Protein AF-A0A958S671-F1 (afdb_monomer_lite)

pLDDT: mean 87.64, std 14.95, range [35.12, 97.81]

Foldseek 3Di:
DPPPPPPDLCVVCVVQCVVQVVVDDPPVVVVVCVVVVVVVVVVCLVVLLVVCVVPPPQPALVSLLVQLQVQLVVVLVVLVVVVVVGVGDPSVSVSSSVVSNVCSSVSSNVSSVVDRD

Sequence (117 aa):
MKALGTISVGMILKAEYAATASIWRPEAEMQKYFLFMLLGQMIIAKYFTFLFIKGYEGTGMMEGVRYGLLIGFLFMGTYFVQFAVSPITVKILVGWCLGSLAQGVLGGMLLTVLYKR

Structure (mmCIF, N/CA/C/O backbone):
data_AF-A0A958S671-F1
#
_entry.id   AF-A0A958S671-F1
#
loop_
_atom_site.group_PDB
_atom_site.id
_atom_site.type_symbol
_atom_site.label_atom_id
_atom_site.label_alt_id
_atom_site.label_comp_id
_atom_site.label_asym_id
_atom_site.label_entity_id
_atom_site.label_seq_id
_atom_site.pdbx_PDB_ins_code
_atom_site.Cartn_x
_atom_site.Cartn_y
_atom_site.Cartn_z
_atom_site.occupancy
_atom_site.B_iso_or_equiv
_atom_site.auth_seq_id
_atom_site.auth_comp_id
_atom_site.auth_asym_id
_atom_site.auth_atom_id
_atom_site.pdbx_PDB_model_num
ATOM 1 N N . MET A 1 1 ? -11.139 22.906 -20.954 1.00 40.25 1 MET A N 1
ATOM 2 C CA . MET A 1 1 ? -11.064 22.223 -19.643 1.00 40.25 1 MET A CA 1
ATOM 3 C C . MET A 1 1 ? -9.642 21.715 -19.421 1.00 40.25 1 MET A C 1
ATOM 5 O O . MET A 1 1 ? -9.321 20.588 -19.756 1.00 40.25 1 MET A O 1
ATOM 9 N N . LYS A 1 2 ? -8.765 22.608 -18.952 1.00 36.44 2 LYS A N 1
ATOM 10 C CA . LYS A 1 2 ? -7.325 22.414 -18.694 1.00 36.44 2 LYS A CA 1
ATOM 11 C C . LYS A 1 2 ? -7.038 22.708 -17.209 1.00 36.44 2 LYS A C 1
ATOM 13 O O . LYS A 1 2 ? -6.158 23.494 -16.891 1.00 36.44 2 LYS A O 1
ATOM 18 N N . ALA A 1 3 ? -7.853 22.183 -16.297 1.00 35.12 3 ALA A N 1
ATOM 19 C CA . ALA A 1 3 ? -7.837 22.640 -14.906 1.00 35.12 3 ALA A CA 1
ATOM 20 C C . ALA A 1 3 ? -8.165 21.517 -13.921 1.00 35.12 3 ALA A C 1
ATOM 22 O O . ALA A 1 3 ? -9.125 21.635 -13.179 1.00 35.12 3 ALA A O 1
ATOM 23 N N . LEU A 1 4 ? -7.400 20.421 -13.984 1.00 36.69 4 LEU A N 1
ATOM 24 C CA . LEU A 1 4 ? -7.155 19.445 -12.908 1.00 36.69 4 LEU A CA 1
ATOM 25 C C . LEU A 1 4 ? -6.284 18.333 -13.507 1.00 36.69 4 LEU A C 1
ATOM 27 O O . LEU A 1 4 ? -6.742 17.237 -13.812 1.00 36.69 4 LEU A O 1
ATOM 31 N N . GLY A 1 5 ? -5.012 18.654 -13.760 1.00 38.16 5 GLY A N 1
ATOM 32 C CA . GLY A 1 5 ? -3.993 17.641 -14.013 1.00 38.16 5 GLY A CA 1
ATOM 33 C C . GLY A 1 5 ? -3.795 16.852 -12.728 1.00 38.16 5 GLY A C 1
ATOM 34 O O . GLY A 1 5 ? -2.984 17.229 -11.888 1.00 38.16 5 GLY A O 1
ATOM 35 N N . THR A 1 6 ? -4.602 15.815 -12.529 1.00 43.97 6 THR A N 1
ATOM 36 C CA . THR A 1 6 ? -4.487 14.917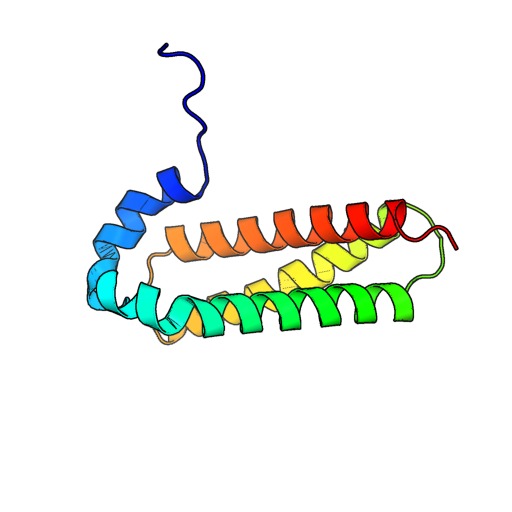 -11.387 1.00 43.97 6 THR A CA 1
ATOM 37 C C . THR A 1 6 ? -3.143 14.210 -11.511 1.00 43.97 6 THR A C 1
ATOM 39 O O . THR A 1 6 ? -2.987 13.292 -12.314 1.00 43.97 6 THR A O 1
ATOM 42 N N . ILE A 1 7 ? -2.150 14.659 -10.745 1.00 50.84 7 ILE A N 1
ATOM 43 C CA . ILE A 1 7 ? -0.884 13.953 -10.554 1.00 50.84 7 ILE A CA 1
ATOM 44 C C . ILE A 1 7 ? -1.221 12.678 -9.776 1.00 50.84 7 ILE A C 1
ATOM 46 O O . ILE A 1 7 ? -1.095 12.601 -8.559 1.00 50.84 7 ILE A O 1
ATOM 50 N N . SER A 1 8 ? -1.755 11.679 -10.470 1.00 51.34 8 SER A N 1
ATOM 51 C CA . SER A 1 8 ? -1.856 10.341 -9.915 1.00 51.34 8 SER A CA 1
ATOM 52 C C . SER A 1 8 ? -0.451 9.746 -9.903 1.00 51.34 8 SER A C 1
ATOM 54 O O . SER A 1 8 ? 0.339 9.962 -10.826 1.00 51.34 8 SER A O 1
ATOM 56 N N . VAL A 1 9 ? -0.127 8.963 -8.874 1.00 57.56 9 VAL A N 1
ATOM 57 C CA . VAL A 1 9 ? 1.133 8.199 -8.815 1.00 57.56 9 VAL A CA 1
ATOM 58 C C . VAL A 1 9 ? 1.326 7.367 -10.095 1.00 57.56 9 VAL A C 1
ATOM 60 O O . VAL A 1 9 ? 2.445 7.229 -10.581 1.00 57.56 9 VAL A O 1
ATOM 63 N N . GLY A 1 10 ? 0.228 6.912 -10.713 1.00 54.75 10 GLY A N 1
ATOM 64 C CA . GLY A 1 10 ? 0.236 6.236 -12.011 1.00 54.75 10 GLY A CA 1
ATOM 65 C C . GLY A 1 10 ? 0.796 7.078 -13.165 1.00 54.75 10 GLY A C 1
ATOM 66 O O . GLY A 1 10 ? 1.481 6.531 -14.022 1.00 54.75 10 GLY A O 1
ATOM 67 N N . MET A 1 11 ? 0.587 8.399 -13.181 1.00 60.50 11 MET A N 1
ATOM 68 C CA . MET A 1 11 ? 1.197 9.291 -14.178 1.00 60.50 11 MET A CA 1
ATOM 69 C C . MET A 1 11 ? 2.675 9.566 -13.888 1.00 60.50 11 MET A C 1
ATOM 71 O O . MET A 1 11 ? 3.461 9.618 -14.831 1.00 60.50 11 MET A O 1
ATOM 75 N N . ILE A 1 12 ? 3.063 9.678 -12.610 1.00 66.69 12 ILE A N 1
ATOM 76 C CA . ILE A 1 12 ? 4.475 9.835 -12.208 1.00 66.69 12 ILE A CA 1
ATOM 77 C C . ILE A 1 12 ? 5.285 8.597 -12.616 1.00 66.69 12 ILE A C 1
ATOM 79 O O . ILE A 1 12 ? 6.391 8.717 -13.138 1.00 66.69 12 ILE A O 1
ATOM 83 N N . LEU A 1 13 ? 4.724 7.404 -12.411 1.00 78.88 13 LEU A N 1
ATOM 84 C CA . LEU A 1 13 ? 5.401 6.142 -12.703 1.00 78.88 13 LEU A CA 1
ATOM 85 C C . LEU A 1 13 ? 5.236 5.677 -14.151 1.00 78.88 13 LEU A C 1
ATOM 87 O O . LEU A 1 13 ? 5.905 4.730 -14.548 1.00 78.88 13 LEU A O 1
ATOM 91 N N . LYS A 1 14 ? 4.390 6.318 -14.966 1.00 79.06 14 LYS A N 1
ATOM 92 C CA . LYS A 1 14 ? 4.118 5.879 -16.345 1.00 79.06 14 LYS A CA 1
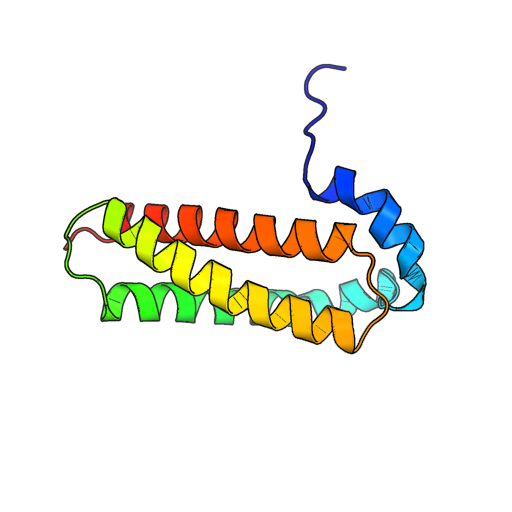ATOM 93 C C . LYS A 1 14 ? 5.396 5.740 -17.179 1.00 79.06 14 LYS A C 1
ATOM 95 O O . LYS A 1 14 ? 5.545 4.762 -17.906 1.00 79.06 14 LYS A O 1
ATOM 100 N N . ALA A 1 15 ? 6.318 6.694 -17.047 1.00 79.50 15 ALA A N 1
ATOM 101 C CA . ALA A 1 15 ? 7.611 6.649 -17.729 1.00 79.50 15 ALA A CA 1
ATOM 102 C C . ALA A 1 15 ? 8.471 5.459 -17.263 1.00 79.50 15 ALA A C 1
ATOM 104 O O . ALA A 1 15 ? 9.132 4.811 -18.067 1.00 79.50 15 ALA A O 1
ATOM 105 N N . GLU A 1 16 ? 8.410 5.131 -15.976 1.00 83.00 16 GLU A N 1
ATOM 106 C CA . GLU A 1 16 ? 9.165 4.032 -15.373 1.00 83.00 16 GLU A CA 1
ATOM 107 C C . GLU A 1 16 ? 8.574 2.659 -15.737 1.00 83.00 16 GLU A C 1
ATOM 109 O O . GLU A 1 16 ? 9.307 1.705 -15.997 1.00 83.00 16 GLU A O 1
ATOM 114 N N . TYR A 1 17 ? 7.244 2.557 -15.829 1.00 83.06 17 TYR A N 1
ATOM 115 C CA . TYR A 1 17 ? 6.571 1.362 -16.343 1.00 83.06 17 TYR A CA 1
ATOM 116 C C . TYR A 1 17 ? 6.875 1.131 -17.825 1.00 83.06 17 TYR A C 1
ATOM 118 O O . TYR A 1 17 ? 7.081 -0.009 -18.228 1.00 83.06 17 TYR A O 1
ATOM 126 N N . ALA A 1 18 ? 6.978 2.196 -18.628 1.00 82.81 18 ALA A N 1
ATOM 127 C CA . ALA A 1 18 ? 7.424 2.082 -20.016 1.00 82.81 18 ALA A CA 1
ATOM 128 C C . ALA A 1 18 ? 8.885 1.603 -20.104 1.00 82.81 18 ALA A C 1
ATOM 130 O O . ALA A 1 18 ? 9.191 0.719 -20.901 1.00 82.81 18 ALA A O 1
ATOM 131 N N . ALA A 1 19 ? 9.768 2.117 -19.240 1.00 82.81 19 ALA A N 1
ATOM 132 C CA . ALA A 1 19 ? 11.166 1.685 -19.163 1.00 82.81 19 ALA A CA 1
ATOM 133 C C . ALA A 1 19 ? 11.329 0.209 -18.750 1.00 82.81 19 ALA A C 1
ATOM 135 O O . ALA A 1 19 ? 12.338 -0.413 -19.066 1.00 82.81 19 ALA A O 1
ATOM 136 N N . THR A 1 20 ? 10.331 -0.359 -18.069 1.00 85.06 20 THR A N 1
ATOM 137 C CA . THR A 1 20 ? 10.326 -1.751 -17.595 1.00 85.06 20 THR A CA 1
ATOM 138 C C . THR A 1 20 ? 9.327 -2.626 -18.353 1.00 85.06 20 THR A C 1
ATOM 140 O O . THR A 1 20 ? 9.029 -3.732 -17.919 1.00 85.06 20 THR A O 1
ATOM 143 N N . ALA A 1 21 ? 8.816 -2.181 -19.507 1.00 84.19 21 ALA A N 1
ATOM 144 C CA . ALA A 1 21 ? 7.764 -2.882 -20.251 1.00 84.19 21 ALA A CA 1
ATOM 145 C C . ALA A 1 21 ? 8.092 -4.355 -20.563 1.00 84.19 21 ALA A C 1
ATOM 147 O O . ALA A 1 21 ? 7.186 -5.180 -20.617 1.00 84.19 21 ALA A O 1
ATOM 148 N N . SER A 1 22 ? 9.375 -4.696 -20.720 1.00 86.69 22 SER A N 1
ATOM 149 C CA . SER A 1 22 ? 9.839 -6.049 -21.051 1.00 86.69 22 SER A CA 1
ATOM 150 C C . SER A 1 22 ? 9.595 -7.099 -19.962 1.00 86.69 22 SER A C 1
ATOM 152 O O . SER A 1 22 ? 9.534 -8.281 -20.287 1.00 86.69 22 SER A O 1
ATOM 154 N N . ILE A 1 23 ? 9.458 -6.702 -18.692 1.00 87.81 23 ILE A N 1
ATOM 155 C CA . ILE A 1 23 ? 9.202 -7.638 -17.580 1.00 87.81 23 ILE A CA 1
ATOM 156 C C . ILE A 1 23 ? 7.716 -7.799 -17.259 1.00 87.81 23 ILE A C 1
ATOM 158 O O . ILE A 1 23 ? 7.331 -8.707 -16.521 1.00 87.81 23 ILE A O 1
ATOM 162 N N . TRP A 1 24 ? 6.874 -6.918 -17.794 1.00 88.69 24 TRP A N 1
ATOM 163 C CA . TRP A 1 24 ? 5.436 -6.952 -17.583 1.00 88.69 24 TRP A CA 1
ATOM 164 C C . TRP A 1 24 ? 4.768 -7.825 -18.639 1.00 88.69 24 TRP A C 1
ATOM 166 O O . TRP A 1 24 ? 5.214 -7.920 -19.781 1.00 88.69 24 TRP A O 1
ATOM 176 N N . ARG A 1 25 ? 3.649 -8.453 -18.269 1.00 88.94 25 ARG A N 1
ATOM 177 C CA . ARG A 1 25 ? 2.800 -9.107 -19.268 1.00 88.94 25 ARG A CA 1
ATOM 178 C C . ARG A 1 25 ? 2.284 -8.048 -20.254 1.00 88.94 25 ARG A C 1
ATOM 180 O O . ARG A 1 25 ? 1.939 -6.953 -19.806 1.00 88.94 25 ARG A O 1
ATOM 187 N N . PRO A 1 26 ? 2.164 -8.361 -21.557 1.00 90.44 26 PRO A N 1
ATOM 188 C CA . PRO A 1 26 ? 1.523 -7.462 -22.509 1.00 90.44 26 PRO A CA 1
ATOM 189 C C . PRO A 1 26 ? 0.113 -7.091 -22.045 1.00 90.44 26 PRO A C 1
ATOM 191 O O . PRO A 1 26 ? -0.587 -7.922 -21.467 1.00 90.44 26 PRO A O 1
ATOM 194 N N . GLU A 1 27 ? -0.336 -5.871 -22.337 1.00 85.12 27 GLU A N 1
ATOM 195 C CA . GLU A 1 27 ? -1.633 -5.366 -21.865 1.00 85.12 27 GLU A CA 1
ATOM 196 C C . GLU A 1 27 ? -2.795 -6.297 -22.245 1.00 85.12 27 GLU A C 1
ATOM 198 O O . GLU A 1 27 ? -3.620 -6.650 -21.401 1.00 85.12 27 GLU A O 1
ATOM 203 N N . ALA A 1 28 ? -2.802 -6.785 -23.488 1.00 88.62 28 ALA A N 1
ATOM 204 C CA . ALA A 1 28 ? -3.800 -7.737 -23.972 1.00 88.62 28 ALA A CA 1
ATOM 205 C C . ALA A 1 28 ? -3.831 -9.044 -23.158 1.00 88.62 28 ALA A C 1
ATOM 207 O O . ALA A 1 28 ? -4.881 -9.672 -23.035 1.00 88.62 28 ALA A O 1
ATOM 208 N N . GLU A 1 29 ? -2.701 -9.463 -22.588 1.00 90.81 29 GLU A N 1
ATOM 209 C CA . GLU A 1 29 ? -2.646 -10.617 -21.694 1.00 90.81 29 GLU A CA 1
ATOM 210 C C . GLU A 1 29 ? -3.033 -10.261 -20.264 1.00 90.81 29 GLU A C 1
ATOM 212 O O . GLU A 1 29 ? -3.750 -11.033 -19.632 1.00 90.81 29 GLU A O 1
ATOM 217 N N . MET A 1 30 ? -2.626 -9.094 -19.753 1.00 89.12 30 MET A N 1
ATOM 218 C CA . MET A 1 30 ? -3.053 -8.623 -18.429 1.00 89.12 30 MET A CA 1
ATOM 219 C C . MET A 1 30 ? -4.580 -8.604 -18.311 1.00 89.12 30 MET A C 1
ATOM 221 O O . MET A 1 30 ? -5.112 -9.083 -17.309 1.00 89.12 30 MET A O 1
ATOM 225 N N . GLN A 1 31 ? -5.284 -8.148 -19.353 1.00 91.00 31 GLN A N 1
ATOM 226 C CA . GLN A 1 31 ? -6.752 -8.123 -19.386 1.00 91.00 31 GLN A CA 1
ATOM 227 C C . GLN A 1 31 ? -7.376 -9.517 -19.238 1.00 91.00 31 GLN A C 1
ATOM 229 O O . GLN A 1 31 ? -8.381 -9.673 -18.545 1.00 91.00 31 GLN A O 1
ATOM 234 N N . LYS A 1 32 ? -6.752 -10.563 -19.797 1.00 94.69 32 LYS A N 1
ATOM 235 C CA . LYS A 1 32 ? -7.230 -11.951 -19.635 1.00 94.69 32 LYS A CA 1
ATOM 236 C C . LYS A 1 32 ? -7.182 -12.412 -18.175 1.00 94.69 32 LYS A C 1
ATOM 238 O O . LYS A 1 32 ? -7.999 -13.227 -17.761 1.00 94.69 32 LYS A O 1
ATOM 243 N N . TYR A 1 33 ? -6.248 -11.878 -17.387 1.00 94.06 33 TYR A N 1
ATOM 244 C CA . TYR A 1 33 ? -6.077 -12.206 -15.970 1.00 94.06 33 TYR A CA 1
ATOM 245 C C . TYR A 1 33 ? -6.729 -11.190 -15.025 1.00 94.06 33 TYR A C 1
ATOM 247 O O . TYR A 1 33 ? -6.493 -11.241 -13.817 1.00 94.06 33 TYR A O 1
ATOM 255 N N . PHE A 1 34 ? -7.583 -10.296 -15.530 1.00 91.94 34 PHE A N 1
ATOM 256 C CA . PHE A 1 34 ? -8.248 -9.281 -14.711 1.00 91.94 34 PHE A CA 1
ATOM 257 C C . PHE A 1 34 ? -9.016 -9.886 -13.522 1.00 91.94 34 PHE A C 1
ATOM 259 O O . PHE A 1 34 ? -8.938 -9.374 -12.408 1.00 91.94 34 PHE A O 1
ATOM 266 N N . LEU A 1 35 ? -9.687 -11.027 -13.717 1.00 94.88 35 LEU A N 1
ATOM 267 C CA . LEU A 1 35 ? -10.389 -11.723 -12.632 1.00 94.88 35 LEU A CA 1
ATOM 268 C C . LEU A 1 35 ? -9.442 -12.253 -11.547 1.00 94.88 35 LEU A C 1
ATOM 270 O O . LEU A 1 35 ? -9.795 -12.220 -10.371 1.00 94.88 35 LEU A O 1
ATOM 274 N N . PHE A 1 36 ? -8.228 -12.684 -11.906 1.00 95.88 36 PHE A N 1
ATOM 275 C CA . PHE A 1 36 ? -7.213 -13.082 -10.923 1.00 95.88 36 PHE A CA 1
ATOM 276 C C . PHE A 1 36 ? -6.717 -11.879 -10.124 1.00 95.88 36 PHE A C 1
ATOM 278 O O . PHE A 1 36 ? -6.538 -11.979 -8.911 1.00 95.88 36 PHE A O 1
ATOM 285 N N . MET A 1 37 ? -6.543 -10.731 -10.784 1.00 93.19 37 MET A N 1
ATOM 286 C CA . MET A 1 37 ? -6.208 -9.483 -10.105 1.00 93.19 37 MET A CA 1
ATOM 287 C C . MET A 1 37 ? -7.313 -9.090 -9.118 1.00 93.19 37 MET A C 1
ATOM 289 O O . MET A 1 37 ? -7.018 -8.818 -7.956 1.00 93.19 37 MET A O 1
ATOM 293 N N . LEU A 1 38 ? -8.580 -9.122 -9.545 1.00 95.44 38 LEU A N 1
ATOM 294 C CA . LEU A 1 38 ? -9.720 -8.826 -8.677 1.00 95.44 38 LEU A CA 1
ATOM 295 C C . LEU A 1 38 ? -9.802 -9.800 -7.496 1.00 95.44 38 LEU A C 1
ATOM 297 O O . LEU A 1 38 ? -9.989 -9.369 -6.362 1.00 95.44 38 LEU A O 1
ATOM 301 N N . LEU A 1 39 ? -9.607 -11.099 -7.736 1.00 97.19 39 LEU A N 1
ATOM 302 C CA . LEU A 1 39 ? -9.576 -12.108 -6.679 1.00 97.19 39 LEU A CA 1
ATOM 303 C C . LEU A 1 39 ? -8.473 -11.812 -5.653 1.00 97.19 39 LEU A C 1
ATOM 305 O O . LEU A 1 39 ? -8.734 -11.849 -4.451 1.00 97.19 39 LEU A O 1
ATOM 309 N N . GLY A 1 40 ? -7.270 -11.461 -6.112 1.00 95.81 40 GLY A N 1
ATOM 310 C CA . GLY A 1 40 ? -6.171 -11.044 -5.240 1.00 95.81 40 GLY A CA 1
ATOM 311 C C . GLY A 1 40 ? -6.536 -9.829 -4.385 1.00 95.81 40 GLY A C 1
ATOM 312 O O . GLY A 1 40 ? -6.346 -9.855 -3.170 1.00 95.81 40 GLY A O 1
ATOM 313 N N . GLN A 1 41 ? -7.143 -8.804 -4.991 1.00 94.50 41 GLN A N 1
ATOM 314 C CA . GLN A 1 41 ? -7.613 -7.611 -4.274 1.00 94.50 41 GLN A CA 1
ATOM 315 C C . GLN A 1 41 ? -8.684 -7.950 -3.227 1.00 94.50 41 GLN A C 1
ATOM 317 O O . GLN A 1 41 ? -8.626 -7.454 -2.104 1.00 94.50 41 GLN A O 1
ATOM 322 N N . MET A 1 42 ? -9.623 -8.841 -3.549 1.00 97.50 42 MET A N 1
ATOM 323 C CA . MET A 1 42 ? -10.663 -9.285 -2.616 1.00 97.50 42 MET A CA 1
ATOM 324 C C . MET A 1 42 ? -10.087 -10.065 -1.430 1.00 97.50 42 MET A C 1
ATOM 326 O O . MET A 1 42 ? -10.526 -9.870 -0.296 1.00 97.50 42 MET A O 1
ATOM 330 N N . ILE A 1 43 ? -9.093 -10.926 -1.668 1.00 97.81 43 ILE A N 1
ATOM 331 C CA . ILE A 1 43 ? -8.387 -11.646 -0.600 1.00 97.81 43 ILE A CA 1
ATOM 332 C C . ILE A 1 43 ? -7.675 -10.644 0.311 1.00 97.81 43 ILE A C 1
ATOM 334 O O . ILE A 1 43 ? -7.869 -10.689 1.526 1.00 97.81 43 ILE A O 1
ATOM 338 N N . ILE A 1 44 ? -6.911 -9.709 -0.264 1.00 96.12 44 ILE A N 1
ATOM 339 C CA . ILE A 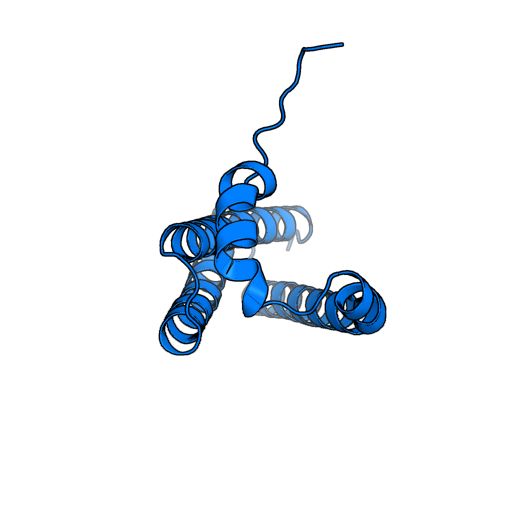1 44 ? -6.215 -8.666 0.499 1.00 96.12 44 ILE A CA 1
ATOM 340 C C . ILE A 1 44 ? -7.215 -7.868 1.336 1.00 96.12 44 ILE A C 1
ATOM 342 O O . ILE A 1 44 ? -7.035 -7.773 2.546 1.00 96.12 44 ILE A O 1
ATOM 346 N N . ALA A 1 45 ? -8.296 -7.365 0.735 1.00 95.75 45 ALA A N 1
ATOM 347 C CA . ALA A 1 45 ? -9.317 -6.592 1.437 1.00 95.75 45 ALA A CA 1
ATOM 348 C C . ALA A 1 45 ? -9.958 -7.389 2.585 1.00 95.75 45 ALA A C 1
ATOM 350 O O . ALA A 1 45 ? -10.051 -6.893 3.708 1.00 95.75 45 ALA A O 1
ATOM 351 N N . LYS A 1 46 ? -10.334 -8.652 2.342 1.00 96.81 46 LYS A N 1
ATOM 352 C CA . LYS A 1 46 ? -10.925 -9.528 3.363 1.00 96.81 46 LYS A CA 1
ATOM 353 C C . LYS A 1 46 ? -10.000 -9.694 4.565 1.00 96.81 46 LYS A C 1
ATOM 355 O O . LYS A 1 46 ? -10.446 -9.520 5.698 1.00 96.81 46 LYS A O 1
ATOM 360 N N . TYR A 1 47 ? -8.734 -10.044 4.339 1.00 97.25 47 TYR A N 1
ATOM 361 C CA . TYR A 1 47 ? -7.794 -10.282 5.437 1.00 97.25 47 TYR A CA 1
ATOM 362 C C . TYR A 1 47 ? -7.330 -8.988 6.100 1.00 97.25 47 TYR A C 1
ATOM 364 O O . TYR A 1 47 ? -7.165 -8.968 7.316 1.00 97.25 47 TYR A O 1
ATOM 372 N N . PHE A 1 48 ? -7.217 -7.899 5.343 1.00 96.56 48 PHE A N 1
ATOM 373 C CA . PHE A 1 48 ? -6.984 -6.568 5.887 1.00 96.56 48 PHE A CA 1
ATOM 374 C C . PHE A 1 48 ? -8.086 -6.171 6.876 1.00 96.56 48 PHE A C 1
ATOM 376 O O . PHE A 1 48 ? -7.797 -5.732 7.985 1.00 96.56 48 PHE A O 1
ATOM 383 N N . THR A 1 49 ? -9.356 -6.368 6.529 1.00 96.50 49 THR A N 1
ATOM 384 C CA . THR A 1 49 ? -10.465 -6.077 7.445 1.00 96.50 49 THR A CA 1
ATOM 385 C C . THR A 1 49 ? -10.534 -7.074 8.601 1.00 96.50 49 THR A C 1
ATOM 387 O O . THR A 1 49 ? -10.720 -6.672 9.747 1.00 96.50 49 THR A O 1
ATOM 390 N N . PHE A 1 50 ? -10.343 -8.367 8.337 1.00 96.88 50 PHE A N 1
ATOM 391 C CA . PHE A 1 50 ? -10.385 -9.407 9.367 1.00 96.88 50 PHE A CA 1
ATOM 392 C C . PHE A 1 50 ? -9.328 -9.201 10.461 1.00 96.88 50 PHE A C 1
ATOM 394 O O . PHE A 1 50 ? -9.642 -9.287 11.648 1.00 96.88 50 PHE A O 1
ATOM 401 N N . LEU A 1 51 ? -8.083 -8.913 10.070 1.00 96.25 51 LEU A N 1
ATOM 402 C CA . LEU A 1 51 ? -6.987 -8.667 11.006 1.00 96.25 51 LEU A CA 1
ATOM 403 C C . LEU A 1 51 ? -7.223 -7.402 11.833 1.00 96.25 51 LEU A C 1
ATOM 405 O O . LEU A 1 51 ? -6.968 -7.427 13.035 1.00 96.25 51 LEU A O 1
ATOM 409 N N . PHE A 1 52 ? -7.765 -6.346 11.217 1.00 95.69 52 PHE A N 1
ATOM 410 C CA . PHE A 1 52 ? -8.164 -5.142 11.940 1.00 95.69 52 PHE A CA 1
ATOM 411 C C . PHE A 1 52 ? -9.192 -5.472 13.022 1.00 95.69 52 PHE A C 1
ATOM 413 O O . PHE A 1 52 ? -8.923 -5.241 14.191 1.00 95.69 52 PHE A O 1
ATOM 420 N N . ILE A 1 53 ? -10.322 -6.095 12.665 1.00 93.81 53 ILE A N 1
ATOM 421 C CA . ILE A 1 53 ? -11.400 -6.420 13.618 1.00 93.81 53 ILE A CA 1
ATOM 422 C C . ILE A 1 53 ? -10.886 -7.285 14.772 1.00 93.81 53 ILE A C 1
ATOM 424 O O . ILE A 1 53 ? -11.267 -7.073 15.921 1.00 93.81 53 ILE A O 1
ATOM 428 N N . LYS A 1 54 ? -10.012 -8.256 14.483 1.00 93.50 54 LYS A N 1
ATOM 429 C CA . LYS A 1 54 ? -9.452 -9.152 15.501 1.00 93.50 54 LYS A CA 1
ATOM 430 C C . LYS A 1 54 ? -8.587 -8.411 16.526 1.00 93.50 54 LYS A C 1
ATOM 432 O O . LYS A 1 54 ? -8.556 -8.823 17.682 1.00 93.50 54 LYS A O 1
ATOM 437 N N . GLY A 1 55 ? -7.879 -7.370 16.095 1.00 88.56 55 GLY A N 1
ATOM 438 C CA . GLY A 1 55 ? -7.028 -6.544 16.950 1.00 88.56 55 GLY A CA 1
ATOM 439 C C . GLY A 1 55 ? -7.678 -5.247 17.428 1.00 88.56 55 GLY A C 1
ATOM 440 O O . GLY A 1 55 ? -7.003 -4.496 18.114 1.00 88.56 55 GLY A O 1
ATOM 441 N N . TYR A 1 56 ? -8.934 -4.972 17.052 1.00 91.56 56 TYR A N 1
ATOM 442 C CA . TYR A 1 56 ? -9.557 -3.674 17.291 1.00 91.56 56 TYR A CA 1
ATOM 443 C C . TYR A 1 56 ? -10.119 -3.549 18.714 1.00 91.56 56 TYR A C 1
ATOM 445 O O . TYR A 1 56 ? -11.079 -4.233 19.099 1.00 91.56 56 TYR A O 1
ATOM 453 N N . GLU A 1 57 ? -9.530 -2.636 19.476 1.00 90.56 57 GLU A N 1
ATOM 454 C CA . GLU A 1 57 ? -9.829 -2.308 20.869 1.00 90.56 57 GLU A CA 1
ATOM 455 C C . GLU A 1 57 ? -10.788 -1.115 21.008 1.00 90.56 57 GLU A C 1
ATOM 457 O O . GLU A 1 57 ? -11.336 -0.901 22.086 1.00 90.56 57 GLU A O 1
ATOM 462 N N . GLY A 1 58 ? -11.051 -0.363 19.933 1.00 87.56 58 GLY A N 1
ATOM 463 C CA . GLY A 1 58 ? -11.984 0.771 19.967 1.00 87.56 58 GLY A CA 1
ATOM 464 C C . GLY A 1 58 ? -11.375 2.059 20.525 1.00 87.56 58 GLY A C 1
ATOM 465 O O . GLY A 1 58 ? -12.094 2.964 20.940 1.00 87.56 58 GLY A O 1
ATOM 466 N N . THR A 1 59 ? -10.048 2.184 20.510 1.00 86.69 59 THR A N 1
ATOM 467 C CA . THR A 1 59 ? -9.310 3.331 21.075 1.00 86.69 59 THR A CA 1
ATOM 468 C C . THR A 1 59 ? -9.289 4.564 20.160 1.00 86.69 59 THR A C 1
ATOM 470 O O . THR A 1 59 ? -8.670 5.584 20.471 1.00 86.69 59 THR A O 1
ATOM 473 N N . GLY A 1 60 ? -9.998 4.500 19.030 1.00 89.69 60 GLY A N 1
ATOM 474 C CA . GLY A 1 60 ? -10.198 5.608 18.101 1.00 89.69 60 GLY A CA 1
ATOM 475 C C . GLY A 1 60 ? -9.262 5.590 16.890 1.00 89.69 60 GLY A C 1
ATOM 476 O O . GLY A 1 60 ? -8.658 4.582 16.532 1.00 89.69 60 GLY A O 1
ATOM 477 N N . MET A 1 61 ? -9.163 6.734 16.205 1.00 92.31 61 MET A N 1
ATOM 478 C CA . MET A 1 61 ? -8.561 6.832 14.862 1.00 92.31 61 MET A CA 1
ATOM 479 C C . MET A 1 61 ? -7.067 6.491 14.813 1.00 92.31 61 MET A C 1
ATOM 481 O O . MET A 1 61 ? -6.588 5.976 13.803 1.00 92.31 61 MET A O 1
ATOM 485 N N . MET A 1 62 ? -6.335 6.729 15.905 1.00 93.44 62 MET A N 1
ATOM 486 C CA . MET A 1 62 ? -4.910 6.396 15.990 1.00 93.44 62 MET A CA 1
ATOM 487 C C . MET A 1 62 ? -4.662 4.886 15.880 1.00 93.44 62 MET A C 1
ATOM 489 O O . MET A 1 62 ? -3.622 4.459 15.382 1.00 93.44 62 MET A O 1
ATOM 493 N N . GLU A 1 63 ? -5.627 4.068 16.288 1.00 93.88 63 GLU A N 1
ATOM 494 C CA . GLU A 1 63 ? -5.547 2.618 16.167 1.00 93.88 63 GLU A CA 1
ATOM 495 C C . GLU A 1 63 ? -5.551 2.173 14.701 1.00 93.88 63 GLU A C 1
ATOM 497 O O . GLU A 1 63 ? -4.687 1.405 14.276 1.00 93.88 63 GLU A O 1
ATOM 502 N N . GLY A 1 64 ? -6.451 2.755 13.900 1.00 95.00 64 GLY A N 1
ATOM 503 C CA . GLY A 1 64 ? -6.493 2.569 12.451 1.00 95.00 64 GLY A CA 1
ATOM 504 C C . GLY A 1 64 ? -5.207 3.009 11.763 1.00 95.00 64 GLY A C 1
ATOM 505 O O . GLY A 1 64 ? -4.691 2.284 10.914 1.00 95.00 64 GLY A O 1
ATOM 506 N N . VAL A 1 65 ? -4.636 4.149 12.166 1.00 96.81 65 VAL A N 1
ATOM 507 C CA . VAL A 1 65 ? -3.351 4.628 11.628 1.00 96.81 65 VAL A CA 1
ATOM 508 C C . VAL A 1 65 ? -2.223 3.643 11.941 1.00 96.81 65 VAL A C 1
ATOM 510 O O . VAL A 1 65 ? -1.487 3.253 11.035 1.00 96.81 65 VAL A O 1
ATOM 513 N N . ARG A 1 66 ? -2.092 3.201 13.200 1.00 96.62 66 ARG A N 1
ATOM 514 C CA . ARG A 1 66 ? -1.053 2.242 13.615 1.00 96.62 66 ARG A CA 1
ATOM 515 C C . ARG A 1 66 ? -1.192 0.915 12.876 1.00 96.62 66 ARG A C 1
ATOM 517 O O . ARG A 1 66 ? -0.204 0.423 12.337 1.00 96.62 66 ARG A O 1
ATOM 524 N N . TYR A 1 67 ? -2.405 0.372 12.802 1.00 97.00 67 TYR A N 1
ATOM 525 C CA . TYR A 1 67 ? -2.686 -0.840 12.037 1.00 97.00 67 TYR A CA 1
ATOM 526 C C . TYR A 1 67 ? -2.315 -0.678 10.556 1.00 97.00 67 TYR A C 1
ATOM 528 O O . TYR A 1 67 ? -1.590 -1.499 9.993 1.00 97.00 67 TYR A O 1
ATOM 536 N N . GLY A 1 68 ? -2.755 0.422 9.944 1.00 96.50 68 GLY A N 1
ATOM 537 C CA . GLY A 1 68 ? -2.473 0.742 8.553 1.00 96.50 68 GLY A CA 1
ATOM 538 C C . GLY A 1 68 ? -0.980 0.841 8.243 1.00 96.50 68 GLY A C 1
ATOM 539 O O . GLY A 1 68 ? -0.534 0.312 7.226 1.00 96.50 68 GLY A O 1
ATOM 540 N N . LEU A 1 69 ? -0.194 1.448 9.138 1.00 97.62 69 LEU A N 1
ATOM 541 C CA . LEU A 1 69 ? 1.266 1.497 9.022 1.00 97.62 69 LEU A CA 1
ATOM 542 C C . LEU A 1 69 ? 1.894 0.103 9.091 1.00 97.62 69 LEU A C 1
ATOM 544 O O . LEU A 1 69 ? 2.741 -0.210 8.259 1.00 97.62 69 LEU A O 1
ATOM 548 N N . LEU A 1 70 ? 1.474 -0.743 10.038 1.00 97.38 70 LEU A N 1
ATOM 549 C CA . LEU A 1 70 ? 2.005 -2.105 10.177 1.00 97.38 70 LEU A CA 1
ATOM 550 C C . LEU A 1 70 ? 1.795 -2.921 8.897 1.00 97.38 70 LEU A C 1
ATOM 552 O O . LEU A 1 70 ? 2.735 -3.536 8.393 1.00 97.38 70 LEU A O 1
ATOM 556 N N . ILE A 1 71 ? 0.588 -2.878 8.331 1.00 97.38 71 ILE A N 1
ATOM 557 C CA . ILE A 1 71 ? 0.302 -3.537 7.053 1.00 97.38 71 ILE A CA 1
ATOM 558 C C . ILE A 1 71 ? 1.082 -2.887 5.903 1.00 97.38 71 ILE A C 1
ATOM 560 O O . ILE A 1 71 ? 1.619 -3.587 5.043 1.00 97.38 71 ILE A O 1
ATOM 564 N N . GLY A 1 72 ? 1.174 -1.557 5.878 1.00 96.44 72 GLY A N 1
ATOM 565 C CA . GLY A 1 72 ? 1.926 -0.830 4.858 1.00 96.44 72 GLY A CA 1
ATOM 566 C C . GLY A 1 72 ? 3.399 -1.249 4.810 1.00 96.44 72 GLY A C 1
ATOM 567 O O . GLY A 1 72 ? 3.924 -1.495 3.721 1.00 96.44 72 GLY A O 1
ATOM 568 N N . PHE A 1 73 ? 4.035 -1.412 5.976 1.00 97.50 73 PHE A N 1
ATOM 569 C CA . PHE A 1 73 ? 5.399 -1.934 6.113 1.00 97.50 73 PHE A CA 1
ATOM 570 C C . PHE A 1 73 ? 5.517 -3.413 5.733 1.00 97.50 73 PHE A C 1
ATOM 572 O O . PHE A 1 73 ? 6.504 -3.798 5.105 1.00 97.50 73 PHE A O 1
ATOM 579 N N . LEU A 1 74 ? 4.515 -4.235 6.053 1.00 96.81 74 LEU A N 1
ATOM 580 C CA . LEU A 1 74 ? 4.483 -5.636 5.630 1.00 96.81 74 LEU A CA 1
ATOM 581 C C . LEU A 1 74 ? 4.539 -5.751 4.098 1.00 96.81 74 LEU A C 1
ATOM 583 O O . LEU A 1 74 ? 5.377 -6.479 3.565 1.00 96.81 74 LEU A O 1
ATOM 587 N N . PHE A 1 75 ? 3.708 -4.986 3.383 1.00 95.62 75 PHE A N 1
ATOM 588 C CA . PHE A 1 75 ? 3.756 -4.937 1.917 1.00 95.62 75 PHE A CA 1
ATOM 589 C C . PHE A 1 75 ? 5.067 -4.353 1.398 1.00 95.62 75 PHE A C 1
ATOM 591 O O . PHE A 1 75 ? 5.609 -4.860 0.417 1.00 95.62 75 PHE A O 1
ATOM 598 N N . MET A 1 76 ? 5.614 -3.344 2.078 1.00 95.75 76 MET A N 1
ATOM 599 C CA . MET A 1 76 ? 6.901 -2.753 1.718 1.00 95.75 76 MET A CA 1
ATOM 600 C C . MET A 1 76 ? 7.997 -3.820 1.598 1.00 95.75 76 MET A C 1
ATOM 602 O O . MET A 1 76 ? 8.722 -3.840 0.605 1.00 95.75 76 MET A O 1
ATOM 606 N N . GLY A 1 77 ? 8.065 -4.762 2.546 1.00 96.00 77 GLY A N 1
ATOM 607 C CA . GLY A 1 77 ? 9.007 -5.885 2.492 1.00 96.00 77 GLY A CA 1
ATOM 608 C C . GLY A 1 77 ? 8.874 -6.722 1.215 1.00 96.00 77 GLY A C 1
ATOM 609 O O . GLY A 1 77 ? 9.879 -7.064 0.592 1.00 96.00 77 GLY A O 1
ATOM 610 N N . THR A 1 78 ? 7.644 -6.984 0.763 1.00 95.88 78 THR A N 1
ATOM 611 C CA . THR A 1 78 ? 7.403 -7.744 -0.478 1.00 95.88 78 THR A CA 1
ATOM 612 C C . THR A 1 78 ? 7.912 -7.014 -1.723 1.00 95.88 78 THR A C 1
ATOM 614 O O . THR A 1 78 ? 8.409 -7.654 -2.649 1.00 95.88 78 THR A O 1
ATOM 617 N N . TYR A 1 79 ? 7.880 -5.679 -1.733 1.00 95.56 79 TYR A N 1
ATOM 618 C CA . TYR A 1 79 ? 8.390 -4.883 -2.850 1.00 95.56 79 TYR A CA 1
ATOM 619 C C . TYR A 1 79 ? 9.914 -4.886 -2.926 1.00 95.56 79 TYR A C 1
ATOM 621 O O . TYR A 1 79 ? 10.461 -4.922 -4.025 1.00 95.56 79 TYR A O 1
ATOM 629 N N . PHE A 1 80 ? 10.608 -4.914 -1.785 1.00 96.00 80 PHE A N 1
ATOM 630 C CA . PHE A 1 80 ? 12.061 -5.101 -1.764 1.00 96.00 80 PHE A CA 1
ATOM 631 C C . PHE A 1 80 ? 12.465 -6.478 -2.295 1.00 96.00 80 PHE A C 1
ATOM 633 O O . PHE A 1 80 ? 13.415 -6.578 -3.070 1.00 96.00 80 PHE A O 1
ATOM 640 N N . VAL A 1 81 ? 11.717 -7.530 -1.945 1.00 96.75 81 VAL A N 1
ATOM 641 C CA . VAL A 1 81 ? 11.931 -8.866 -2.525 1.00 96.75 81 VAL A CA 1
ATOM 642 C C . VAL A 1 81 ? 11.707 -8.829 -4.039 1.00 96.75 81 VAL A C 1
ATOM 644 O O . VAL A 1 81 ? 12.555 -9.311 -4.786 1.00 96.75 81 VAL A O 1
ATOM 647 N N . GLN A 1 82 ? 10.628 -8.191 -4.507 1.00 93.69 82 GLN A N 1
ATOM 648 C CA . GLN A 1 82 ? 10.353 -8.030 -5.938 1.00 93.69 82 GLN A CA 1
ATOM 649 C C . GLN A 1 82 ? 11.467 -7.259 -6.663 1.00 93.69 82 GLN A C 1
ATOM 651 O O . GLN A 1 82 ? 11.855 -7.640 -7.764 1.00 93.69 82 GLN A O 1
ATOM 656 N N . PHE A 1 83 ? 11.999 -6.203 -6.045 1.00 93.94 83 PHE A N 1
ATOM 657 C CA . PHE A 1 83 ? 13.122 -5.422 -6.569 1.00 93.94 83 PHE A CA 1
ATOM 658 C C . PHE A 1 83 ? 14.400 -6.257 -6.711 1.00 93.94 83 PHE A C 1
ATOM 660 O O . PHE A 1 83 ? 15.159 -6.064 -7.654 1.00 93.94 83 PHE A O 1
ATOM 667 N N . ALA A 1 84 ? 14.632 -7.209 -5.804 1.00 95.25 84 ALA A N 1
ATOM 668 C CA . ALA A 1 84 ? 15.789 -8.095 -5.876 1.00 95.25 84 ALA A CA 1
ATOM 669 C C . ALA A 1 84 ? 15.677 -9.135 -7.005 1.00 95.25 84 ALA A C 1
ATOM 671 O O . ALA A 1 84 ? 16.686 -9.496 -7.606 1.00 95.25 84 ALA A O 1
ATOM 672 N N . VAL A 1 85 ? 14.466 -9.626 -7.295 1.00 95.12 85 VAL A N 1
ATOM 673 C CA . VAL A 1 85 ? 14.249 -10.704 -8.281 1.00 95.12 85 VAL A CA 1
ATOM 674 C C . VAL A 1 85 ? 13.833 -10.204 -9.664 1.00 95.12 85 VAL A C 1
ATOM 676 O O . VAL A 1 85 ? 13.826 -10.974 -10.621 1.00 95.12 85 VAL A O 1
ATOM 679 N N . SER A 1 86 ? 13.438 -8.940 -9.797 1.00 90.94 86 SER A N 1
ATOM 680 C CA . SER A 1 86 ? 13.010 -8.344 -11.063 1.00 90.94 86 SER A CA 1
ATOM 681 C C . SER A 1 86 ? 13.626 -6.962 -11.249 1.00 90.94 86 SER A C 1
ATOM 683 O O . SER A 1 86 ? 13.645 -6.181 -10.300 1.00 90.94 86 SER A O 1
ATOM 685 N N . PRO A 1 87 ? 14.068 -6.609 -12.469 1.00 90.88 87 PRO A N 1
ATOM 686 C CA . PRO A 1 87 ? 14.728 -5.338 -12.753 1.00 90.88 87 PRO A CA 1
ATOM 687 C C . PRO A 1 87 ? 13.717 -4.180 -12.850 1.00 90.88 87 PRO A C 1
ATOM 689 O O . PRO A 1 87 ? 13.563 -3.546 -13.893 1.00 90.88 87 PRO A O 1
ATOM 692 N N . ILE A 1 88 ? 12.992 -3.912 -11.765 1.00 90.75 88 ILE A N 1
ATOM 693 C CA . ILE A 1 88 ? 12.146 -2.723 -11.620 1.00 90.75 88 ILE A CA 1
ATOM 694 C C . ILE A 1 88 ? 13.003 -1.510 -11.237 1.00 90.75 88 ILE A C 1
ATOM 696 O O . ILE A 1 88 ? 14.023 -1.636 -10.562 1.00 90.75 88 ILE A O 1
ATOM 700 N N . THR A 1 89 ? 12.603 -0.306 -11.650 1.00 90.62 89 THR A N 1
ATOM 701 C CA . THR A 1 89 ? 13.364 0.903 -11.304 1.00 90.62 89 THR A CA 1
ATOM 702 C C . THR A 1 89 ? 13.170 1.290 -9.838 1.00 90.62 89 THR A C 1
ATOM 704 O O . THR A 1 89 ? 12.126 1.039 -9.231 1.00 90.62 89 THR A O 1
ATOM 707 N N . VAL A 1 90 ? 14.164 1.976 -9.262 1.00 90.06 90 VAL A N 1
ATOM 708 C CA . VAL A 1 90 ? 14.102 2.480 -7.874 1.00 90.06 90 VAL A CA 1
ATOM 709 C C . VAL A 1 90 ? 12.887 3.389 -7.658 1.00 90.06 90 VAL A C 1
ATOM 711 O O . VAL A 1 90 ? 12.286 3.388 -6.587 1.00 90.06 90 VAL A O 1
ATOM 714 N N . LYS A 1 91 ? 12.471 4.138 -8.685 1.00 89.75 91 LYS A N 1
ATOM 715 C CA . LYS A 1 91 ? 11.282 4.994 -8.613 1.00 89.75 91 LYS A CA 1
ATOM 716 C C . LYS A 1 91 ? 9.990 4.189 -8.472 1.00 89.75 91 LYS A C 1
ATOM 718 O O . LYS A 1 91 ? 9.137 4.596 -7.688 1.00 89.75 91 LYS A O 1
ATOM 723 N N . ILE A 1 92 ? 9.853 3.056 -9.172 1.00 89.88 92 ILE A N 1
ATOM 724 C CA . ILE A 1 92 ? 8.710 2.142 -8.990 1.00 89.88 92 ILE A CA 1
ATOM 725 C C . ILE A 1 92 ? 8.698 1.605 -7.561 1.00 89.88 92 ILE A C 1
ATOM 727 O O . ILE A 1 92 ? 7.663 1.689 -6.904 1.00 89.88 92 ILE A O 1
ATOM 731 N N . LEU A 1 93 ? 9.847 1.135 -7.061 1.00 93.06 93 LEU A N 1
ATOM 732 C CA . LEU A 1 93 ? 9.976 0.646 -5.687 1.00 93.06 93 LEU A CA 1
ATOM 733 C C . LEU A 1 93 ? 9.503 1.701 -4.676 1.00 93.06 93 LEU A C 1
ATOM 735 O O . LEU A 1 93 ? 8.595 1.440 -3.892 1.00 93.06 93 LEU A O 1
ATOM 739 N N . VAL A 1 94 ? 10.062 2.914 -4.730 1.00 92.75 94 VAL A N 1
ATOM 740 C CA . VAL A 1 94 ? 9.685 4.011 -3.822 1.00 92.75 94 VAL A CA 1
ATOM 741 C C . VAL A 1 94 ? 8.200 4.355 -3.956 1.00 92.75 94 VAL A C 1
ATOM 743 O O . VAL A 1 94 ? 7.519 4.539 -2.947 1.00 92.75 94 VAL A O 1
ATOM 746 N N . GLY A 1 95 ? 7.679 4.401 -5.183 1.00 91.19 95 GLY A N 1
ATOM 747 C CA . GLY A 1 95 ? 6.267 4.665 -5.444 1.00 91.19 95 GLY A CA 1
ATOM 748 C C . GLY A 1 95 ? 5.338 3.623 -4.819 1.00 91.19 95 GLY A C 1
ATOM 749 O O . GLY A 1 95 ? 4.330 3.993 -4.217 1.00 91.19 95 GLY A O 1
ATOM 750 N N . TRP A 1 96 ? 5.681 2.337 -4.901 1.00 93.25 96 TRP A N 1
ATOM 751 C CA . TRP A 1 96 ? 4.916 1.268 -4.256 1.00 93.25 96 TRP A CA 1
ATOM 752 C C . TRP A 1 96 ? 5.011 1.314 -2.734 1.00 93.25 96 TRP A C 1
ATOM 754 O O . TRP A 1 96 ? 3.985 1.166 -2.076 1.00 93.25 96 TRP A O 1
ATOM 764 N N . CYS A 1 97 ? 6.193 1.579 -2.172 1.00 94.56 97 CYS A N 1
ATOM 765 C CA . CYS A 1 97 ? 6.384 1.709 -0.725 1.00 94.56 97 CYS A CA 1
ATOM 766 C C . CYS A 1 97 ? 5.550 2.859 -0.138 1.00 94.56 97 CYS A C 1
ATOM 768 O O . CYS A 1 97 ? 4.823 2.683 0.837 1.00 94.56 97 CYS A O 1
ATOM 770 N N . LEU A 1 98 ? 5.612 4.043 -0.752 1.00 94.19 98 LEU A N 1
ATOM 771 C CA . LEU A 1 98 ? 4.799 5.187 -0.329 1.00 94.19 98 LEU A CA 1
ATOM 772 C C . LEU A 1 98 ? 3.306 4.914 -0.540 1.00 94.19 98 LEU A C 1
ATOM 774 O O . LEU A 1 98 ? 2.483 5.255 0.311 1.00 94.19 98 LEU A O 1
ATOM 778 N N . GLY A 1 99 ? 2.965 4.258 -1.651 1.00 92.56 99 GLY A N 1
ATOM 779 C CA . GLY A 1 99 ? 1.607 3.832 -1.956 1.00 92.56 99 GLY A CA 1
ATOM 780 C C . GLY A 1 99 ? 1.033 2.884 -0.904 1.00 92.56 99 GLY A C 1
ATOM 781 O O . GLY A 1 99 ? -0.088 3.112 -0.456 1.00 92.56 99 GLY A O 1
ATOM 782 N N . SER A 1 100 ? 1.782 1.868 -0.460 1.00 94.50 100 SER A N 1
ATOM 783 C CA . SER A 1 100 ? 1.296 0.912 0.545 1.00 94.50 100 SER A CA 1
ATOM 784 C C . SER A 1 100 ? 1.126 1.541 1.919 1.00 94.50 100 SER A C 1
ATOM 786 O O . SER A 1 100 ? 0.150 1.233 2.598 1.00 94.50 100 SER A O 1
ATOM 788 N N . LEU A 1 101 ? 2.020 2.447 2.324 1.00 96.25 101 LEU A N 1
ATOM 789 C CA . LEU A 1 101 ? 1.868 3.191 3.576 1.00 96.25 101 LEU A CA 1
ATOM 790 C C . LEU A 1 101 ? 0.621 4.080 3.537 1.00 96.25 101 LEU A C 1
ATOM 792 O O . LEU A 1 101 ? -0.199 4.029 4.452 1.00 96.25 101 LEU A O 1
ATOM 796 N N . ALA A 1 102 ? 0.439 4.846 2.458 1.00 95.50 102 ALA A N 1
ATOM 797 C CA . ALA A 1 102 ? -0.722 5.717 2.303 1.00 95.50 102 ALA A CA 1
ATOM 798 C C . ALA A 1 102 ? -2.034 4.917 2.258 1.00 95.50 102 ALA A C 1
ATOM 800 O O . ALA A 1 102 ? -2.969 5.221 2.997 1.00 95.50 102 ALA A O 1
ATOM 801 N N . GLN A 1 103 ? -2.103 3.868 1.434 1.00 94.25 103 GLN A N 1
ATOM 802 C CA . GLN A 1 103 ? -3.289 3.014 1.316 1.00 94.25 103 GLN A CA 1
ATOM 803 C C . GLN A 1 103 ? -3.587 2.263 2.615 1.00 94.25 103 GLN A C 1
ATOM 805 O O . GLN A 1 103 ? -4.748 2.184 3.010 1.00 94.25 103 GLN A O 1
ATOM 810 N N . GLY A 1 104 ? -2.558 1.759 3.299 1.00 96.00 104 GLY A N 1
ATOM 811 C CA . GLY A 1 104 ? -2.698 1.094 4.590 1.00 96.00 104 GLY A CA 1
ATOM 812 C C . GLY A 1 104 ? -3.292 2.027 5.641 1.00 96.00 104 GLY A C 1
ATOM 813 O O . GLY A 1 104 ? -4.291 1.677 6.267 1.00 96.00 104 GLY A O 1
ATOM 814 N N . VAL A 1 105 ? -2.734 3.233 5.799 1.00 97.00 105 VAL A N 1
ATOM 815 C CA . VAL A 1 105 ? -3.232 4.242 6.753 1.00 97.00 105 VAL A CA 1
ATOM 816 C C . VAL A 1 105 ? -4.664 4.657 6.429 1.00 97.00 105 VAL A C 1
ATOM 818 O O . VAL A 1 105 ? -5.518 4.616 7.313 1.00 97.00 105 VAL A O 1
ATOM 821 N N . LEU A 1 106 ? -4.955 4.998 5.171 1.00 96.44 106 LEU A N 1
ATOM 822 C CA . LEU A 1 106 ? -6.305 5.381 4.753 1.00 96.44 106 LEU A CA 1
ATOM 823 C C . LEU A 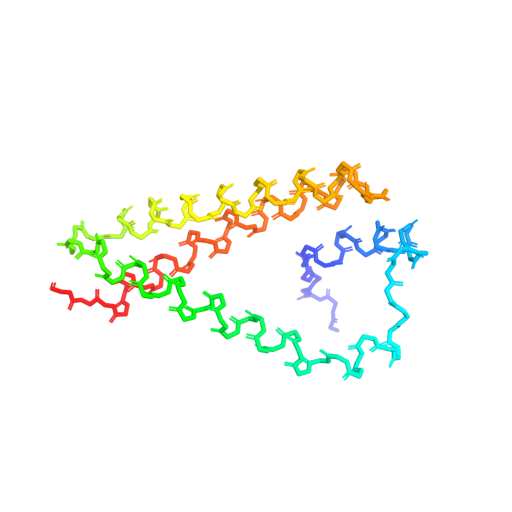1 106 ? -7.306 4.242 4.976 1.00 96.44 106 LEU A C 1
ATOM 825 O O . LEU A 1 106 ? -8.384 4.472 5.520 1.00 96.44 106 LEU A O 1
ATOM 829 N N . GLY A 1 107 ? -6.938 3.010 4.616 1.00 95.56 107 GLY A N 1
ATOM 830 C CA . GLY A 1 107 ? -7.757 1.824 4.849 1.00 95.56 107 GLY A CA 1
ATOM 831 C C . GLY A 1 107 ? -8.013 1.580 6.335 1.00 95.56 107 GLY A C 1
ATOM 832 O O . GLY A 1 107 ? -9.150 1.337 6.728 1.00 95.56 107 GLY A O 1
ATOM 833 N N . GLY A 1 108 ? -6.986 1.696 7.177 1.00 95.31 108 GLY A N 1
ATOM 834 C CA . GLY A 1 108 ? -7.110 1.525 8.623 1.00 95.31 108 GLY A CA 1
ATOM 835 C C . GLY A 1 108 ? -8.004 2.589 9.261 1.00 95.31 108 GLY A C 1
ATOM 836 O O . GLY A 1 108 ? -8.892 2.255 10.039 1.00 95.31 108 GLY A O 1
ATOM 837 N N . MET A 1 109 ? -7.839 3.858 8.877 1.00 95.56 109 MET A N 1
ATOM 838 C CA . MET A 1 109 ? -8.712 4.951 9.324 1.00 95.56 109 MET A CA 1
ATOM 839 C C . MET A 1 109 ? -10.168 4.729 8.901 1.00 95.56 109 MET A C 1
ATOM 841 O O . MET A 1 109 ? -11.077 4.910 9.711 1.00 95.56 109 MET A O 1
ATOM 845 N N . LEU A 1 110 ? -10.397 4.315 7.649 1.00 95.69 110 LEU A N 1
ATOM 846 C CA . LEU A 1 110 ? -11.734 3.978 7.158 1.00 95.69 110 LEU A CA 1
ATOM 847 C C . LEU A 1 110 ? -12.359 2.856 7.990 1.00 95.69 110 LEU A C 1
ATOM 849 O O . LEU A 1 110 ? -13.523 2.961 8.368 1.00 95.69 110 LEU A O 1
ATOM 853 N N . LEU A 1 111 ? -11.593 1.818 8.331 1.00 95.31 111 LEU A N 1
ATOM 854 C CA . LEU A 1 111 ? -12.090 0.737 9.177 1.00 95.31 111 LEU A CA 1
ATOM 855 C C . LEU A 1 111 ? -12.441 1.207 10.589 1.00 95.31 111 LEU A C 1
ATOM 857 O O . LEU A 1 111 ? -13.486 0.804 11.086 1.00 95.31 111 LEU A O 1
ATOM 861 N N . THR A 1 112 ? -11.666 2.098 11.212 1.00 94.00 112 THR A N 1
ATOM 862 C CA . THR A 1 112 ? -12.053 2.690 12.507 1.00 94.00 112 THR A CA 1
ATOM 863 C C . T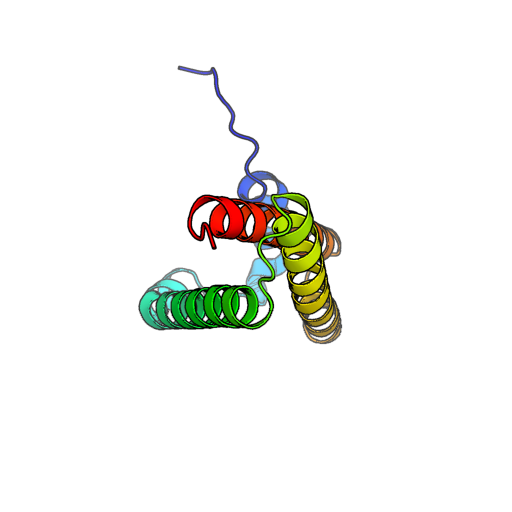HR A 1 112 ? -13.378 3.456 12.412 1.00 94.00 112 THR A C 1
ATOM 865 O O . THR A 1 112 ? -14.196 3.403 13.324 1.00 94.00 112 THR A O 1
ATOM 868 N N . VAL A 1 113 ? -13.621 4.177 11.312 1.00 92.94 113 VAL A N 1
ATOM 869 C CA . VAL A 1 113 ? -14.880 4.920 11.123 1.00 92.94 113 VAL A CA 1
ATOM 870 C C . VAL A 1 113 ? -16.067 3.975 10.916 1.00 92.94 113 VAL A C 1
ATOM 872 O O . VAL A 1 113 ? -17.154 4.2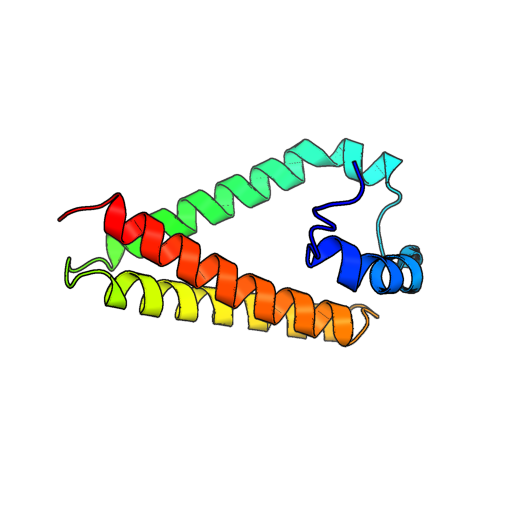36 11.438 1.00 92.94 113 VAL A O 1
ATOM 875 N N . LEU A 1 114 ? -15.863 2.893 10.160 1.00 92.62 114 LEU A N 1
ATOM 876 C CA . LEU A 1 114 ? -16.893 1.898 9.851 1.00 92.62 114 LEU A CA 1
ATOM 877 C C . LEU A 1 114 ? -17.215 0.995 11.047 1.00 92.62 114 LEU A C 1
ATOM 879 O O . LEU A 1 114 ? -18.380 0.680 11.279 1.00 92.62 114 LEU A O 1
ATOM 883 N N . TYR A 1 115 ? -16.201 0.598 11.813 1.00 87.12 115 TYR A N 1
ATOM 884 C CA . TYR A 1 115 ? -16.337 -0.257 12.985 1.00 87.12 115 TYR A CA 1
ATOM 885 C C . TYR A 1 115 ? -16.270 0.594 14.251 1.00 87.12 115 TYR A C 1
ATOM 887 O O . TYR A 1 115 ? -15.201 0.931 14.757 1.00 87.12 115 TYR A O 1
ATOM 895 N N . LYS A 1 116 ? -17.446 0.926 14.782 1.00 69.12 116 LYS A N 1
ATOM 896 C CA . LYS A 1 116 ? -17.594 1.530 16.107 1.00 69.12 116 LYS A CA 1
ATOM 897 C C . LYS A 1 116 ? -17.890 0.403 17.083 1.00 69.12 116 LYS A C 1
ATOM 899 O O . LYS A 1 116 ? -18.959 -0.199 17.004 1.00 69.12 116 LYS A O 1
ATOM 904 N N . ARG A 1 117 ? -16.899 0.067 17.901 1.00 61.88 117 ARG A N 1
ATOM 905 C CA . ARG A 1 117 ? -17.045 -0.895 18.988 1.00 61.88 117 ARG A CA 1
ATOM 906 C C . ARG A 1 117 ? -17.409 -0.159 20.268 1.00 61.88 117 ARG A C 1
ATOM 908 O O . ARG A 1 117 ? -16.966 1.004 20.394 1.00 61.88 117 ARG A O 1
#

Radius of gyration: 16.79 Å; chains: 1; bounding box: 33×36×45 Å

Secondary structure (DSSP, 8-state):
--------HHHHHHHHHHHTGGGSPPHHHHHHTHHHHHHHHHHHHHHHHHHHHHH-----HHHHHHHHHHHHHHHHHHHHHHHHHS---HHHHHHHHHHHHHHHHHHHHHHHHH---